Protein AF-A0A1F2VSZ8-F1 (afdb_monomer)

Foldseek 3Di:
DQAAPAEEEQAQCLDDPSVVVLLVSLVSHYNYHQHYPQVVSSVVSVCSSDPVCVVPPDDPDPPPVPPPPD

pLDDT: mean 87.84, std 13.84, range [47.44, 98.38]

Secondary structure (DSSP, 8-state):
---TT-EEEEETTTSHHHHHHHHHHHHTT-EEEEE-S-HHHHHHHHHHHSGGGTT-S-------TT----

Sequence (70 aa):
MNLVDKVAIVTGAGRGIRKAIAIALAREGANVIVNDINIQIAEAVVFLVSDKAKFITGEVLDVNGGYLID

Nearest PDB structures (foldseek):
  3qiv-assembly1_A  TM=9.655E-01  e=3.279E-03  Mycobacterium avium subsp. paratuberculosis
  7eny-assembly1_C  TM=9.711E-01  e=4.265E-03  Escherichia coli K-12
  7do6-assembly2_H  TM=7.122E-01  e=2.356E-02  Azotobacter vinelandii DJ
  8aeo-assembly1_A  TM=8.135E-01  e=1.141E-01  Chloroflexus aurantiacus J-10-fl
  8aeq-assembly1_A-2  TM=8.123E-01  e=2.681E-01  Chloroflexus aurantiacus J-10-fl

Radius of gyration: 12.06 Å; Cα contacts (8 Å, |Δi|>4): 95; chains: 1; bounding box: 28×26×31 Å

Solvent-accessible surface area (backbone atoms only — not comparable to full-atom values): 4172 Å² total; per-residue (Å²): 113,93,28,65,93,35,78,45,80,32,69,57,22,43,46,72,71,38,29,53,48,47,39,52,44,26,75,33,42,24,51,67,46,73,36,41,95,49,63,72,25,24,52,54,44,52,45,61,48,33,81,86,35,70,85,67,88,80,83,87,80,84,60,59,74,85,59,83,79,127

Mean predicted aligned error: 5.4 Å

Structure (mmCIF, N/CA/C/O backbone):
data_AF-A0A1F2VSZ8-F1
#
_entry.id   AF-A0A1F2VSZ8-F1
#
loop_
_atom_site.group_PDB
_atom_site.id
_atom_site.type_symbol
_atom_site.label_atom_id
_atom_site.label_alt_id
_atom_site.label_comp_id
_atom_site.label_asym_id
_atom_site.label_entity_id
_atom_site.label_seq_id
_atom_site.pdbx_PDB_ins_code
_atom_site.Cartn_x
_atom_site.Cartn_y
_atom_site.Cartn_z
_atom_site.occupancy
_atom_site.B_iso_or_equiv
_atom_site.auth_seq_id
_atom_site.auth_comp_id
_atom_site.auth_asym_id
_atom_site.auth_atom_id
_atom_site.pdbx_PDB_model_num
ATOM 1 N N . MET A 1 1 ? 3.162 2.883 17.625 1.00 79.00 1 MET A N 1
ATOM 2 C CA . MET A 1 1 ? 2.888 4.341 17.674 1.00 79.00 1 MET A CA 1
ATOM 3 C C . MET A 1 1 ? 1.493 4.559 17.124 1.00 79.00 1 MET A C 1
ATOM 5 O O . MET A 1 1 ? 1.222 4.038 16.067 1.00 79.00 1 MET A O 1
ATOM 9 N N . ASN A 1 2 ? 0.609 5.332 17.750 1.00 93.31 2 ASN A N 1
ATOM 10 C CA . ASN A 1 2 ? -0.690 5.585 17.116 1.00 93.31 2 ASN A CA 1
ATOM 11 C C . ASN A 1 2 ? -0.525 6.556 15.927 1.00 93.31 2 ASN A C 1
ATOM 13 O O . ASN A 1 2 ? -0.240 7.735 16.152 1.00 93.31 2 ASN A O 1
ATOM 17 N N . LEU A 1 3 ? -0.662 6.063 14.690 1.00 97.38 3 LEU A N 1
ATOM 18 C CA . LEU A 1 3 ? -0.538 6.854 13.456 1.00 97.38 3 LEU A CA 1
ATOM 19 C C . LEU A 1 3 ? -1.864 7.012 12.700 1.00 97.38 3 LEU A C 1
ATOM 21 O O . LEU A 1 3 ? -1.855 7.436 11.544 1.00 97.38 3 LEU A O 1
ATOM 25 N N . VAL A 1 4 ? -2.993 6.711 13.344 1.00 96.50 4 VAL A N 1
ATOM 26 C CA . VAL A 1 4 ? -4.324 6.940 12.770 1.00 96.50 4 VAL A CA 1
ATOM 27 C C . VAL A 1 4 ? -4.453 8.401 12.317 1.00 96.50 4 VAL A C 1
ATOM 29 O O . VAL A 1 4 ? -3.963 9.322 12.978 1.00 96.50 4 VAL A O 1
ATOM 32 N N . ASP A 1 5 ? -5.053 8.596 11.142 1.00 96.50 5 ASP A N 1
ATOM 33 C CA . ASP A 1 5 ? -5.236 9.887 10.460 1.00 96.50 5 ASP A CA 1
ATOM 34 C C . ASP A 1 5 ? -3.940 10.626 10.081 1.00 96.50 5 ASP A C 1
ATOM 36 O O . ASP A 1 5 ? -3.967 11.790 9.667 1.00 96.50 5 ASP A O 1
ATOM 40 N N . LYS A 1 6 ? -2.778 9.969 10.180 1.00 98.38 6 LYS A N 1
ATOM 41 C CA . LYS A 1 6 ? -1.513 10.505 9.667 1.00 98.38 6 LYS A CA 1
ATOM 42 C C . LYS A 1 6 ? -1.253 10.014 8.254 1.00 98.38 6 LYS A C 1
ATOM 44 O O . LYS A 1 6 ? -1.554 8.878 7.904 1.00 98.38 6 LYS A O 1
ATOM 49 N N . VAL A 1 7 ? -0.643 10.880 7.451 1.00 98.19 7 VAL A N 1
ATOM 50 C CA . VAL A 1 7 ? -0.138 10.536 6.121 1.00 98.19 7 VAL A CA 1
ATOM 51 C C . VAL A 1 7 ? 1.371 10.350 6.208 1.00 98.19 7 VAL A C 1
ATOM 53 O O . VAL A 1 7 ? 2.060 11.185 6.797 1.00 98.19 7 VAL A O 1
ATOM 56 N N . ALA A 1 8 ? 1.888 9.280 5.610 1.00 98.06 8 ALA A N 1
ATOM 57 C CA . ALA A 1 8 ? 3.321 9.029 5.514 1.00 98.06 8 ALA A CA 1
ATOM 58 C C . ALA A 1 8 ? 3.726 8.744 4.066 1.00 98.06 8 ALA A C 1
ATOM 60 O O . ALA A 1 8 ? 3.082 7.956 3.382 1.00 98.06 8 ALA A O 1
ATOM 61 N N . ILE A 1 9 ? 4.813 9.364 3.606 1.00 98.31 9 ILE A N 1
ATOM 62 C CA . ILE A 1 9 ? 5.364 9.141 2.265 1.00 98.31 9 ILE A CA 1
ATOM 63 C C . ILE A 1 9 ? 6.641 8.326 2.402 1.00 98.31 9 ILE A C 1
ATOM 65 O O . ILE A 1 9 ? 7.547 8.714 3.141 1.00 98.31 9 ILE A O 1
ATOM 69 N N . VAL A 1 10 ? 6.730 7.223 1.663 1.00 97.69 10 VAL A N 1
ATOM 70 C CA . VAL A 1 10 ? 7.934 6.391 1.622 1.00 97.69 10 VAL A CA 1
ATOM 71 C C . VAL A 1 10 ? 8.470 6.356 0.196 1.00 97.69 10 VAL A C 1
ATOM 73 O O . VAL A 1 10 ? 7.808 5.863 -0.714 1.00 97.69 10 VAL A O 1
ATOM 76 N N . THR A 1 11 ? 9.676 6.887 -0.004 1.00 96.88 11 THR A N 1
ATOM 77 C CA . THR A 1 11 ? 10.388 6.861 -1.291 1.00 96.88 11 THR A CA 1
ATOM 78 C C . THR A 1 11 ? 11.218 5.587 -1.422 1.00 96.88 11 THR A C 1
ATOM 80 O O . THR A 1 11 ? 11.706 5.078 -0.422 1.00 96.88 11 THR A O 1
ATOM 83 N N . GLY A 1 12 ? 11.384 5.033 -2.627 1.00 95.06 12 GLY A N 1
ATOM 84 C CA . GLY A 1 12 ? 12.073 3.750 -2.825 1.00 95.06 12 GLY A CA 1
ATOM 85 C C . GLY A 1 12 ? 11.412 2.593 -2.064 1.00 95.06 12 GLY A C 1
ATOM 86 O O . GLY A 1 12 ? 12.112 1.719 -1.546 1.00 95.06 12 GLY A O 1
ATOM 87 N N . ALA A 1 13 ? 10.086 2.653 -1.903 1.00 96.19 13 ALA A N 1
ATOM 88 C CA . ALA A 1 13 ? 9.304 1.749 -1.063 1.00 96.19 13 ALA A CA 1
ATOM 89 C C . ALA A 1 13 ? 9.181 0.327 -1.626 1.00 96.19 13 ALA A C 1
ATOM 91 O O . ALA A 1 13 ? 8.698 -0.561 -0.928 1.00 96.19 13 ALA A O 1
ATOM 92 N N . GLY A 1 14 ? 9.627 0.087 -2.856 1.00 93.12 14 GLY A N 1
ATOM 93 C CA . GLY A 1 14 ? 9.462 -1.186 -3.537 1.00 93.12 14 GLY A CA 1
ATOM 94 C C . GLY A 1 14 ? 10.255 -2.344 -2.928 1.00 93.12 14 GLY A C 1
ATOM 95 O O . GLY A 1 14 ? 9.880 -3.504 -3.088 1.00 93.12 14 GLY A O 1
ATOM 96 N N . ARG A 1 15 ? 11.347 -2.063 -2.202 1.00 89.25 15 ARG A N 1
ATOM 97 C CA . ARG A 1 15 ? 12.243 -3.110 -1.682 1.00 89.25 15 ARG A CA 1
ATOM 98 C C . ARG A 1 15 ? 12.932 -2.756 -0.364 1.00 89.25 15 ARG A C 1
ATOM 100 O O . ARG A 1 15 ? 12.928 -1.612 0.094 1.00 89.25 15 ARG A O 1
ATOM 107 N N . GLY A 1 16 ? 13.562 -3.773 0.224 1.00 89.94 16 GLY A N 1
ATOM 108 C CA . GLY A 1 16 ? 14.436 -3.648 1.391 1.00 89.94 16 GLY A CA 1
ATOM 109 C C . GLY A 1 16 ? 13.768 -2.981 2.596 1.00 89.94 16 GLY A C 1
ATOM 110 O O . GLY A 1 16 ? 12.579 -3.167 2.857 1.00 89.94 16 GLY A O 1
ATOM 111 N N . ILE A 1 17 ? 14.547 -2.178 3.325 1.00 93.12 17 ILE A N 1
ATOM 112 C CA . ILE A 1 17 ? 14.101 -1.543 4.572 1.00 93.12 17 ILE A CA 1
ATOM 113 C C . ILE A 1 17 ? 12.927 -0.581 4.371 1.00 93.12 17 ILE A C 1
ATOM 115 O O . ILE A 1 17 ? 12.050 -0.492 5.223 1.00 93.12 17 ILE A O 1
ATOM 119 N N . ARG A 1 18 ? 12.860 0.110 3.230 1.00 95.56 18 ARG A N 1
ATOM 120 C CA . ARG A 1 18 ? 11.805 1.096 2.9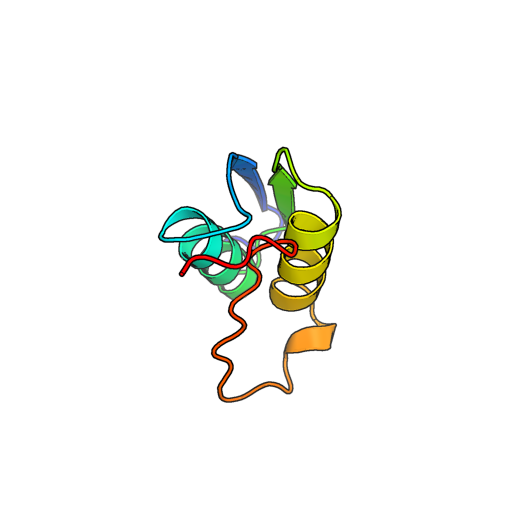71 1.00 95.56 18 ARG A CA 1
ATOM 121 C C . ARG A 1 18 ? 10.453 0.424 2.740 1.00 95.56 18 ARG A C 1
ATOM 123 O O . ARG A 1 18 ? 9.456 0.905 3.269 1.00 95.56 18 ARG A O 1
ATOM 130 N N . LYS A 1 19 ? 10.429 -0.745 2.086 1.00 94.12 19 LYS A N 1
ATOM 131 C CA . LYS A 1 19 ? 9.237 -1.610 2.030 1.00 94.12 19 LYS A CA 1
ATOM 132 C C . LYS A 1 19 ? 8.752 -1.988 3.431 1.00 94.12 19 LYS A C 1
ATOM 134 O O . LYS A 1 19 ? 7.573 -1.844 3.740 1.00 94.12 19 LYS A O 1
ATOM 139 N N . ALA A 1 20 ? 9.667 -2.434 4.295 1.00 92.88 20 ALA A N 1
ATOM 140 C CA . ALA A 1 20 ? 9.329 -2.810 5.668 1.00 92.88 20 ALA A CA 1
ATOM 141 C C . ALA A 1 20 ? 8.789 -1.619 6.480 1.00 92.88 20 ALA A C 1
ATOM 143 O O . ALA A 1 20 ? 7.814 -1.773 7.212 1.00 92.88 20 ALA A O 1
ATOM 144 N N . ILE A 1 21 ? 9.370 -0.428 6.301 1.00 95.88 21 ILE A N 1
ATOM 145 C CA . ILE A 1 21 ? 8.889 0.813 6.919 1.00 95.88 21 ILE A CA 1
ATOM 146 C C . ILE A 1 21 ? 7.468 1.140 6.446 1.00 95.88 21 ILE A C 1
ATOM 148 O O . ILE A 1 21 ? 6.614 1.404 7.284 1.00 95.88 21 ILE A O 1
ATOM 152 N N . ALA A 1 22 ? 7.186 1.079 5.141 1.00 96.62 22 ALA A N 1
ATOM 153 C CA . ALA A 1 22 ? 5.846 1.332 4.606 1.00 96.62 22 ALA A CA 1
ATOM 154 C C . ALA A 1 22 ? 4.791 0.398 5.230 1.00 96.62 22 ALA A C 1
ATOM 156 O O . ALA A 1 22 ? 3.746 0.859 5.686 1.00 96.62 22 ALA A O 1
ATOM 157 N N . ILE A 1 23 ? 5.101 -0.899 5.331 1.00 94.00 23 ILE A N 1
ATOM 158 C CA . ILE A 1 23 ? 4.223 -1.899 5.960 1.00 94.00 23 ILE A CA 1
ATOM 159 C C . ILE A 1 23 ? 4.041 -1.621 7.454 1.00 94.00 23 ILE A C 1
ATOM 161 O O . ILE A 1 23 ? 2.921 -1.686 7.960 1.00 94.00 23 ILE A O 1
ATOM 165 N N . ALA A 1 24 ? 5.117 -1.300 8.173 1.00 94.50 24 ALA A N 1
ATOM 166 C CA . ALA A 1 24 ? 5.038 -0.985 9.595 1.00 94.50 24 ALA A CA 1
ATOM 167 C C . ALA A 1 24 ? 4.181 0.266 9.852 1.00 94.50 24 ALA A C 1
ATOM 169 O O . ALA A 1 24 ? 3.310 0.234 10.712 1.00 94.50 24 ALA A O 1
ATOM 170 N N . LEU A 1 25 ? 4.364 1.334 9.070 1.00 97.12 25 LEU A N 1
ATOM 171 C CA . LEU A 1 25 ? 3.566 2.560 9.175 1.00 97.12 25 LEU A CA 1
ATOM 172 C C . LEU A 1 25 ? 2.074 2.293 8.934 1.00 97.12 25 LEU A C 1
ATOM 174 O O . LEU A 1 25 ? 1.238 2.783 9.691 1.00 97.12 25 LEU A O 1
ATOM 178 N N . ALA A 1 26 ? 1.744 1.480 7.928 1.00 95.88 26 ALA A N 1
ATOM 179 C CA . ALA A 1 26 ? 0.364 1.094 7.650 1.00 95.88 26 ALA A CA 1
ATOM 180 C C . ALA A 1 26 ? -0.252 0.264 8.789 1.00 95.88 26 ALA A C 1
ATOM 182 O O . ALA A 1 26 ? -1.385 0.513 9.192 1.00 95.88 26 ALA A O 1
ATOM 183 N N . ARG A 1 27 ? 0.508 -0.674 9.378 1.00 93.25 27 ARG A N 1
ATOM 184 C CA . ARG A 1 27 ? 0.068 -1.461 10.550 1.00 93.25 27 ARG A CA 1
ATOM 185 C C . ARG A 1 27 ? -0.232 -0.596 11.774 1.00 93.25 27 ARG A C 1
ATOM 187 O O . ARG A 1 27 ? -1.108 -0.940 12.558 1.00 93.25 27 ARG A O 1
ATOM 194 N N . GLU A 1 28 ? 0.474 0.517 11.918 1.00 96.25 28 GLU A N 1
ATOM 195 C CA . GLU A 1 28 ? 0.260 1.513 12.974 1.00 96.25 28 GLU A CA 1
ATOM 196 C C . GLU A 1 28 ? -0.886 2.503 12.653 1.00 96.25 28 GLU A C 1
ATOM 198 O O . GLU A 1 28 ? -1.179 3.394 13.455 1.00 96.25 28 GLU A O 1
ATOM 203 N N . GLY A 1 29 ? -1.552 2.348 11.499 1.00 95.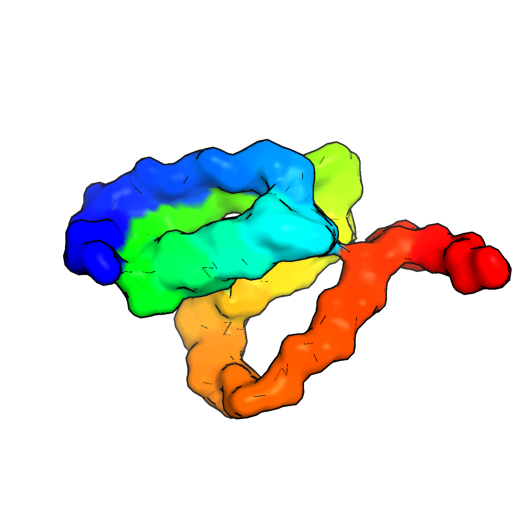88 29 GLY A N 1
ATOM 204 C CA . GLY A 1 29 ? -2.755 3.092 11.109 1.00 95.88 29 GLY A CA 1
ATOM 205 C C . GLY A 1 29 ? -2.528 4.278 10.169 1.00 95.88 29 GLY A C 1
ATOM 206 O O . GLY A 1 29 ? -3.467 5.033 9.926 1.00 95.88 29 GLY A O 1
ATOM 207 N N . ALA A 1 30 ? -1.315 4.467 9.642 1.00 98.19 30 ALA A N 1
ATOM 208 C CA . ALA A 1 30 ? -1.037 5.565 8.720 1.00 98.19 30 ALA A CA 1
ATOM 209 C C . ALA A 1 30 ? -1.639 5.325 7.323 1.00 98.19 30 ALA A C 1
ATOM 211 O O . ALA A 1 30 ? -1.588 4.217 6.788 1.00 98.19 30 ALA A O 1
ATOM 212 N N . ASN A 1 31 ? -2.080 6.401 6.671 1.00 97.88 31 ASN A N 1
ATOM 213 C CA . ASN A 1 31 ? -2.313 6.432 5.228 1.00 97.88 31 ASN A CA 1
ATOM 214 C C . ASN A 1 31 ? -0.963 6.560 4.506 1.00 97.88 31 ASN A C 1
ATOM 216 O O . ASN A 1 31 ? -0.324 7.617 4.536 1.00 97.88 31 ASN A O 1
ATOM 220 N N . VAL A 1 32 ? -0.502 5.479 3.879 1.00 98.12 32 VAL A N 1
ATOM 221 C CA . VAL A 1 32 ? 0.843 5.408 3.288 1.00 98.12 32 VAL A CA 1
ATOM 222 C C . VAL A 1 32 ? 0.815 5.705 1.789 1.00 98.12 32 VAL A C 1
ATOM 224 O O . VAL A 1 32 ? 0.139 5.026 1.021 1.00 98.12 32 VAL A O 1
ATOM 227 N N . ILE A 1 33 ? 1.613 6.684 1.362 1.00 98.25 33 ILE A N 1
ATOM 228 C CA . ILE A 1 33 ? 1.941 6.937 -0.043 1.00 98.25 33 ILE A CA 1
ATOM 229 C C . ILE A 1 33 ? 3.200 6.139 -0.388 1.00 98.25 33 ILE A C 1
ATOM 231 O O . ILE A 1 33 ? 4.282 6.374 0.162 1.00 98.25 33 ILE A O 1
ATOM 235 N N . VAL A 1 34 ? 3.053 5.205 -1.324 1.00 97.88 34 VAL A N 1
ATOM 236 C CA . VAL A 1 34 ? 4.134 4.365 -1.847 1.00 97.88 34 VAL A CA 1
ATOM 237 C C . VAL A 1 34 ? 4.728 5.049 -3.076 1.00 97.88 34 VAL A C 1
ATOM 239 O O . VAL A 1 34 ? 4.076 5.133 -4.113 1.00 97.88 34 VAL A O 1
ATOM 242 N N . ASN A 1 35 ? 5.963 5.539 -2.967 1.00 97.31 35 ASN A N 1
ATOM 243 C CA . ASN A 1 35 ? 6.684 6.153 -4.079 1.00 97.31 35 ASN A CA 1
ATOM 244 C C . ASN A 1 35 ? 7.887 5.287 -4.470 1.00 97.31 35 ASN A C 1
ATOM 246 O O . ASN A 1 35 ? 8.855 5.181 -3.715 1.00 97.31 35 ASN A O 1
ATOM 250 N N . ASP A 1 36 ? 7.864 4.717 -5.669 1.00 95.88 36 ASP A N 1
ATOM 251 C CA . ASP A 1 36 ? 8.984 3.982 -6.259 1.00 95.88 36 ASP A CA 1
ATOM 252 C C . ASP A 1 36 ? 9.054 4.254 -7.768 1.00 95.88 36 ASP A C 1
ATOM 254 O O . ASP A 1 36 ? 8.064 4.653 -8.377 1.00 95.88 36 ASP A O 1
ATOM 258 N N . ILE A 1 37 ? 10.228 4.054 -8.365 1.00 95.19 37 ILE A N 1
ATOM 259 C CA . ILE A 1 37 ? 10.438 4.247 -9.806 1.00 95.19 37 ILE A CA 1
ATOM 260 C C . ILE A 1 37 ? 9.791 3.131 -10.634 1.00 95.19 37 ILE A C 1
ATOM 262 O O . ILE A 1 37 ? 9.483 3.335 -11.805 1.00 95.19 37 ILE A O 1
ATOM 266 N N . ASN A 1 38 ? 9.603 1.948 -10.042 1.00 93.69 38 ASN A N 1
ATOM 267 C CA . ASN A 1 38 ? 8.983 0.813 -10.709 1.00 93.69 38 ASN A CA 1
ATOM 268 C C . ASN A 1 38 ? 7.523 0.679 -10.258 1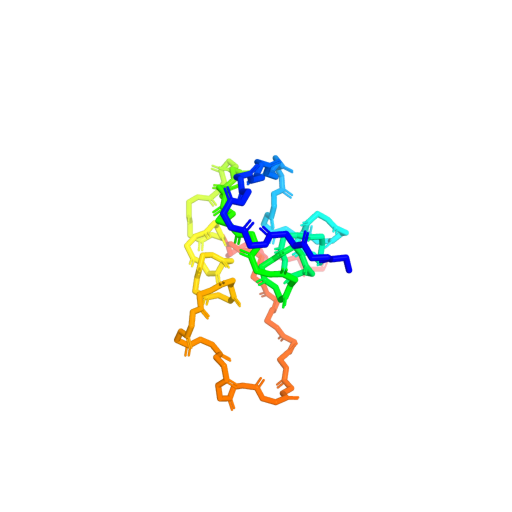.00 93.69 38 ASN A C 1
ATOM 270 O O . ASN A 1 38 ? 7.249 0.319 -9.112 1.00 93.69 38 ASN A O 1
ATOM 274 N N . ILE A 1 39 ? 6.595 0.948 -11.179 1.00 92.69 39 ILE A N 1
ATOM 275 C CA . ILE A 1 39 ? 5.159 0.955 -10.890 1.00 92.69 39 ILE A CA 1
ATOM 276 C C . ILE A 1 39 ? 4.631 -0.428 -10.499 1.00 92.69 39 ILE A C 1
ATOM 278 O O . ILE A 1 39 ? 3.863 -0.519 -9.548 1.00 92.69 39 ILE A O 1
ATOM 282 N N . GLN A 1 40 ? 5.091 -1.508 -11.142 1.00 91.50 40 GLN A N 1
ATOM 283 C CA . GLN A 1 40 ? 4.626 -2.858 -10.810 1.00 91.50 40 GLN A CA 1
ATOM 284 C C . GLN A 1 40 ? 5.053 -3.259 -9.392 1.00 91.50 40 GLN A C 1
ATOM 286 O O . GLN A 1 40 ? 4.287 -3.872 -8.647 1.00 91.50 40 GLN A O 1
ATOM 291 N N . ILE A 1 41 ? 6.273 -2.881 -8.991 1.00 92.38 41 ILE A N 1
ATOM 292 C CA . ILE A 1 41 ? 6.742 -3.091 -7.618 1.00 92.38 41 ILE A CA 1
ATOM 293 C C . ILE A 1 41 ? 5.937 -2.219 -6.642 1.00 92.38 41 ILE A C 1
ATOM 295 O O . ILE A 1 41 ? 5.518 -2.705 -5.590 1.00 92.38 41 ILE A O 1
ATOM 299 N N . ALA A 1 42 ? 5.692 -0.950 -6.980 1.00 94.00 42 ALA A N 1
ATOM 300 C CA . ALA A 1 42 ? 4.910 -0.047 -6.140 1.00 94.00 42 ALA A CA 1
ATOM 301 C C . ALA A 1 42 ? 3.481 -0.566 -5.914 1.00 94.00 42 ALA A C 1
ATOM 303 O O . ALA A 1 42 ? 3.021 -0.582 -4.775 1.00 94.00 42 ALA A O 1
ATOM 304 N N . GLU A 1 43 ? 2.804 -1.058 -6.953 1.00 95.19 43 GLU A N 1
ATOM 305 C CA . GLU A 1 43 ? 1.457 -1.638 -6.863 1.00 95.19 43 GLU A CA 1
ATOM 306 C C . GLU A 1 43 ? 1.406 -2.857 -5.936 1.00 95.19 43 GLU A C 1
ATOM 308 O O . GLU A 1 43 ? 0.496 -2.975 -5.112 1.00 95.19 43 GLU A O 1
ATOM 313 N N . ALA A 1 44 ? 2.414 -3.731 -6.001 1.00 93.19 44 ALA A N 1
ATOM 314 C CA . ALA A 1 44 ? 2.517 -4.858 -5.080 1.00 93.19 44 ALA A CA 1
ATOM 315 C C . ALA A 1 44 ? 2.665 -4.388 -3.622 1.00 93.19 44 ALA A C 1
ATOM 317 O O . ALA A 1 44 ? 2.032 -4.936 -2.720 1.00 93.19 44 ALA A O 1
ATOM 318 N N . VAL A 1 45 ? 3.450 -3.335 -3.374 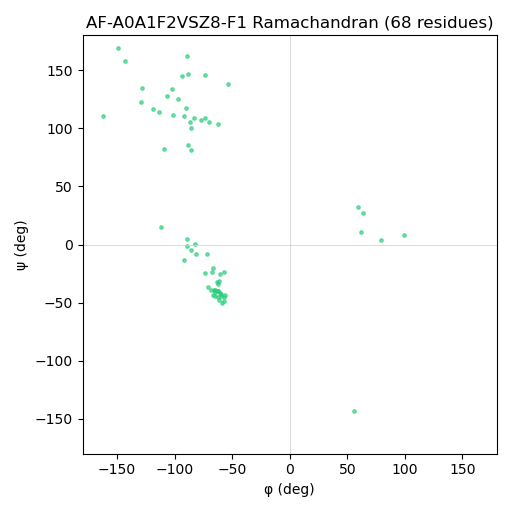1.00 94.44 45 VAL A N 1
ATOM 319 C CA . VAL A 1 45 ? 3.573 -2.754 -2.029 1.00 94.44 45 VAL A CA 1
ATOM 320 C C . VAL A 1 45 ? 2.277 -2.067 -1.596 1.00 94.44 45 VAL A C 1
ATOM 322 O O . VAL A 1 45 ? 1.883 -2.237 -0.446 1.00 94.44 45 VAL A O 1
ATOM 325 N N . VAL A 1 46 ? 1.572 -1.370 -2.494 1.00 96.88 46 VAL A N 1
ATOM 326 C CA . VAL A 1 46 ? 0.238 -0.798 -2.227 1.00 96.88 46 VAL A CA 1
ATOM 327 C C . VAL A 1 46 ? -0.735 -1.883 -1.768 1.00 96.88 46 VAL A C 1
ATOM 329 O O . VAL A 1 46 ? -1.458 -1.683 -0.793 1.00 96.88 46 VAL A O 1
ATOM 332 N N . PHE A 1 47 ? -0.728 -3.050 -2.415 1.00 94.94 47 PHE A N 1
ATOM 333 C CA . PHE A 1 47 ? -1.519 -4.190 -1.959 1.00 94.94 47 PHE A CA 1
ATOM 334 C C . PHE A 1 47 ? -1.142 -4.604 -0.529 1.00 94.94 47 PHE A C 1
ATOM 336 O O . PHE A 1 47 ? -2.027 -4.689 0.324 1.00 94.94 47 PHE A O 1
ATOM 343 N N . LEU A 1 48 ? 0.154 -4.782 -0.248 1.00 92.81 48 LEU A N 1
ATOM 344 C CA . LEU A 1 48 ? 0.653 -5.217 1.064 1.00 92.81 48 LEU A CA 1
ATOM 345 C C . LEU A 1 48 ? 0.360 -4.234 2.206 1.00 92.81 48 LEU A C 1
ATOM 347 O O . LEU A 1 48 ? 0.176 -4.668 3.342 1.00 92.81 48 LEU A O 1
ATOM 351 N N . VAL A 1 49 ? 0.329 -2.927 1.935 1.00 94.81 49 VAL A N 1
ATOM 352 C CA . VAL A 1 49 ? -0.011 -1.905 2.944 1.00 94.81 49 VAL A CA 1
ATOM 353 C C . VAL A 1 49 ? -1.518 -1.667 3.071 1.00 94.81 49 VAL A C 1
ATOM 355 O O . VAL A 1 49 ? -1.943 -0.901 3.931 1.00 94.81 49 VAL A O 1
ATOM 358 N N . SER A 1 50 ? -2.335 -2.298 2.226 1.00 95.44 50 SER A N 1
ATOM 359 C CA . SER A 1 50 ? -3.788 -2.147 2.253 1.00 95.44 50 SER A CA 1
ATOM 360 C C . SER A 1 50 ? -4.466 -3.148 3.185 1.00 95.44 50 SER A C 1
ATOM 362 O O . SER A 1 50 ? -3.956 -4.232 3.470 1.00 95.44 50 SER A O 1
ATOM 364 N N . ASP A 1 51 ? -5.709 -2.843 3.552 1.00 93.44 51 ASP A N 1
ATOM 365 C CA . ASP A 1 51 ? -6.577 -3.758 4.296 1.00 93.44 51 ASP A CA 1
ATOM 366 C C . ASP A 1 51 ? -6.798 -5.103 3.597 1.00 93.44 51 ASP A C 1
ATOM 368 O O . ASP A 1 51 ? -7.066 -6.108 4.257 1.00 93.44 51 ASP A O 1
ATOM 372 N N . LYS A 1 52 ? -6.641 -5.151 2.268 1.00 93.44 52 LYS A N 1
ATOM 373 C CA . LYS A 1 52 ? -6.782 -6.385 1.491 1.00 93.44 52 LYS A CA 1
ATOM 374 C C . LYS A 1 52 ? -5.693 -7.401 1.817 1.00 93.44 52 LYS A C 1
ATOM 376 O O . LYS A 1 52 ? -5.911 -8.572 1.565 1.00 93.44 52 LYS A O 1
ATOM 381 N N . ALA A 1 53 ? -4.558 -6.996 2.382 1.00 91.75 53 ALA A N 1
ATOM 382 C CA . ALA A 1 53 ? -3.503 -7.923 2.781 1.00 91.75 53 ALA A CA 1
ATOM 383 C C . ALA A 1 53 ? -3.663 -8.447 4.223 1.00 91.75 53 ALA A C 1
ATOM 385 O O . ALA A 1 53 ? -2.864 -9.271 4.659 1.00 91.75 53 ALA A O 1
ATOM 386 N N . LYS A 1 54 ? -4.690 -8.026 4.984 1.00 87.88 54 LYS A N 1
ATOM 387 C CA . LYS A 1 54 ? -4.848 -8.378 6.415 1.00 87.88 54 LYS A CA 1
ATOM 388 C C . LYS A 1 54 ? -4.964 -9.880 6.702 1.00 87.88 54 LYS A C 1
ATOM 390 O O . LYS A 1 54 ? -4.641 -10.301 7.807 1.00 87.88 54 LYS A O 1
ATOM 395 N N . PHE A 1 55 ? -5.428 -10.678 5.741 1.00 87.31 55 PHE A N 1
ATOM 396 C CA . PHE A 1 55 ? -5.540 -12.134 5.894 1.00 87.31 55 PHE A CA 1
ATOM 397 C C . PHE A 1 55 ? -4.218 -12.877 5.652 1.00 87.31 55 PHE A C 1
ATOM 399 O O . PHE A 1 55 ? -4.140 -14.081 5.886 1.00 87.31 55 PHE A O 1
ATOM 406 N N . ILE A 1 56 ? -3.182 -12.185 5.176 1.00 84.31 56 ILE A N 1
ATOM 407 C CA . ILE A 1 56 ? -1.884 -12.776 4.875 1.00 84.31 56 ILE A CA 1
ATOM 408 C C . ILE A 1 56 ? -1.063 -12.862 6.166 1.00 84.31 56 ILE A C 1
ATOM 410 O O . ILE A 1 56 ? -0.610 -11.854 6.710 1.00 84.31 56 ILE A O 1
ATOM 414 N N . THR A 1 57 ? -0.868 -14.082 6.669 1.00 74.25 57 THR A N 1
ATOM 415 C CA . THR A 1 57 ? -0.180 -14.342 7.948 1.00 74.25 57 THR A 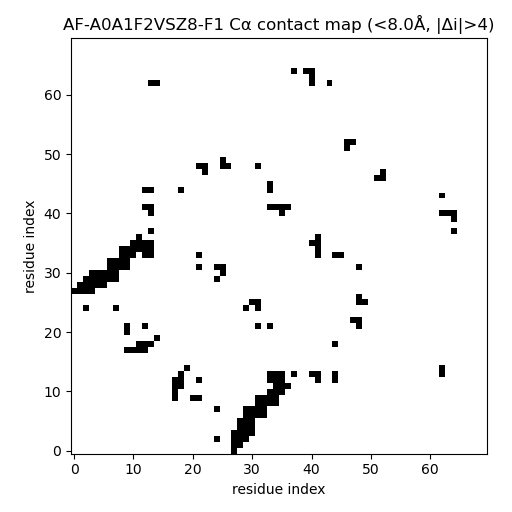CA 1
ATOM 416 C C . THR A 1 57 ? 1.324 -14.583 7.805 1.00 74.25 57 THR A C 1
ATOM 418 O O . THR A 1 57 ? 2.041 -14.551 8.804 1.00 74.25 57 THR A O 1
ATOM 421 N N . GLY A 1 58 ? 1.822 -14.803 6.587 1.00 64.12 58 GLY A N 1
ATOM 422 C CA . GLY A 1 58 ? 3.244 -14.986 6.308 1.00 64.12 58 GLY A CA 1
ATOM 423 C C . GLY A 1 58 ? 3.536 -14.783 4.828 1.00 64.12 58 GLY A C 1
ATOM 424 O O . GLY A 1 58 ? 3.145 -15.613 4.021 1.00 64.12 58 GLY A O 1
ATOM 425 N N . GLU A 1 59 ? 4.232 -13.696 4.491 1.00 61.56 59 GLU A N 1
ATOM 426 C CA . GLU A 1 59 ? 4.553 -13.354 3.104 1.00 61.56 59 GLU A CA 1
ATOM 427 C C . GLU A 1 59 ? 6.051 -13.064 2.956 1.00 61.56 59 GLU A C 1
ATOM 429 O O . GLU A 1 59 ? 6.582 -12.146 3.588 1.00 61.56 59 GLU A O 1
ATOM 434 N N . VAL A 1 60 ? 6.724 -13.799 2.069 1.00 59.97 60 VAL A N 1
ATOM 435 C CA . VAL A 1 60 ? 7.984 -13.360 1.454 1.00 59.97 60 VAL A CA 1
ATOM 436 C C . VAL A 1 60 ? 7.670 -13.050 -0.004 1.00 59.97 60 VAL A C 1
ATOM 438 O O . VAL A 1 60 ? 7.843 -13.883 -0.886 1.00 59.97 60 VAL A O 1
ATOM 441 N N . LEU A 1 61 ? 7.147 -11.848 -0.252 1.00 63.59 61 LEU A N 1
ATOM 442 C CA . LEU A 1 61 ? 6.911 -11.372 -1.610 1.00 63.59 61 LEU A CA 1
ATOM 443 C C . LEU A 1 61 ? 8.194 -10.721 -2.136 1.00 63.59 61 LEU A C 1
ATOM 445 O O . LEU A 1 61 ? 8.522 -9.572 -1.790 1.00 63.59 61 LEU A O 1
ATOM 449 N N . ASP A 1 62 ? 8.934 -11.480 -2.940 1.00 63.72 62 ASP A N 1
ATOM 450 C C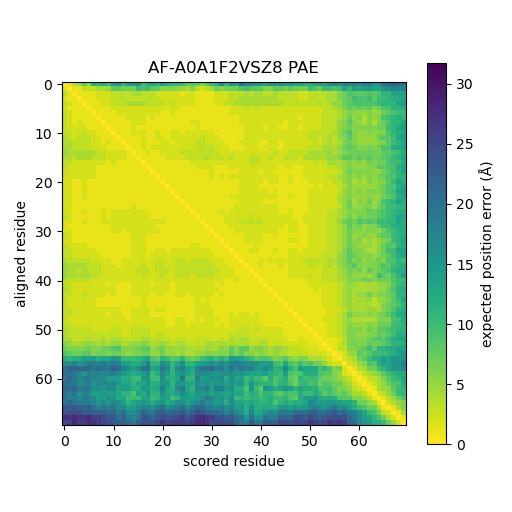A . ASP A 1 62 ? 10.144 -11.018 -3.611 1.00 63.72 62 ASP A CA 1
ATOM 451 C C . ASP A 1 62 ? 9.777 -10.338 -4.939 1.00 63.72 62 ASP A C 1
ATOM 453 O O . ASP A 1 62 ? 9.743 -10.936 -6.013 1.00 63.72 62 ASP A O 1
ATOM 457 N N . VAL A 1 63 ? 9.382 -9.065 -4.849 1.00 62.78 63 VAL A N 1
ATOM 458 C CA . VAL A 1 63 ? 8.962 -8.276 -6.012 1.00 62.78 63 VAL A CA 1
ATOM 459 C C . VAL A 1 63 ? 10.188 -7.611 -6.6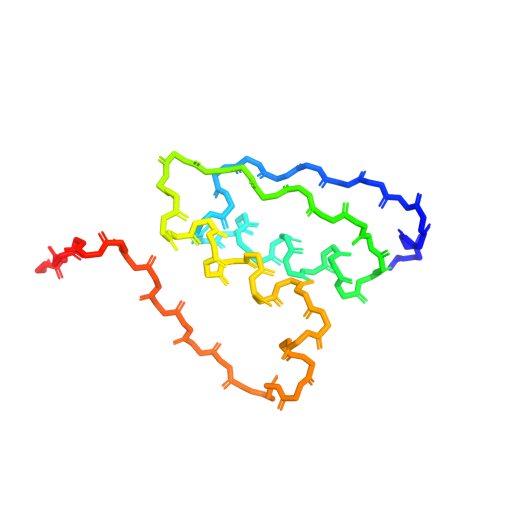29 1.00 62.78 63 VAL A C 1
ATOM 461 O O . VAL A 1 63 ? 10.519 -6.464 -6.333 1.00 62.78 63 VAL A O 1
ATOM 464 N N . ASN A 1 64 ? 10.877 -8.344 -7.502 1.00 67.44 64 ASN A N 1
ATOM 465 C CA . ASN A 1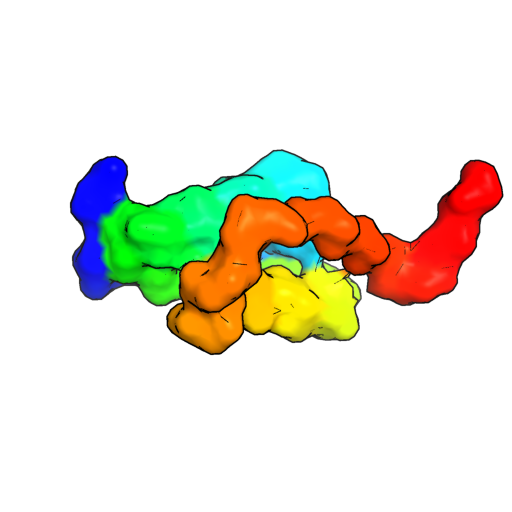 64 ? 12.077 -7.848 -8.187 1.00 67.44 64 ASN A CA 1
ATOM 466 C C . ASN A 1 64 ? 11.782 -7.122 -9.509 1.00 67.44 64 ASN A C 1
ATOM 468 O O . ASN A 1 64 ? 12.703 -6.687 -10.196 1.00 67.44 64 ASN A O 1
ATOM 472 N N . GLY A 1 65 ? 10.502 -6.935 -9.854 1.00 64.06 65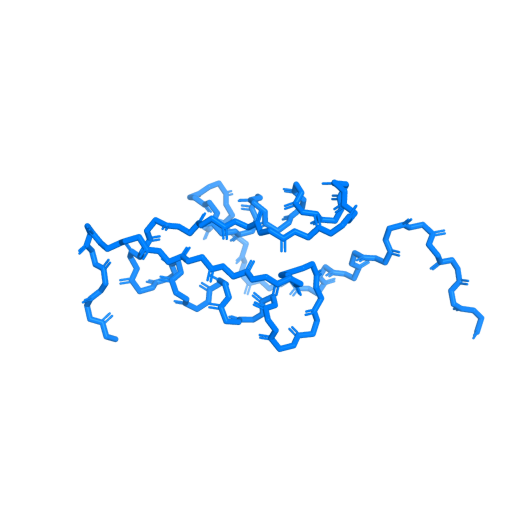 GLY A N 1
ATOM 473 C CA . GLY A 1 65 ? 10.091 -6.197 -11.053 1.00 64.06 65 GLY A CA 1
ATOM 474 C C . GLY A 1 65 ? 10.541 -6.854 -12.360 1.00 64.06 65 GLY A C 1
ATOM 475 O O . GLY A 1 65 ? 10.773 -6.152 -13.336 1.00 64.06 65 GLY A O 1
ATOM 476 N N . GLY A 1 66 ? 10.714 -8.181 -12.365 1.00 63.38 66 GLY A N 1
ATOM 477 C CA . GLY A 1 66 ? 11.160 -8.935 -13.539 1.00 63.38 66 GLY A CA 1
ATOM 478 C C . GLY A 1 66 ? 12.666 -8.883 -13.814 1.00 63.38 66 GLY A C 1
ATOM 479 O O . GLY A 1 66 ? 13.103 -9.461 -14.804 1.00 63.38 66 GLY A O 1
ATOM 480 N N . TYR A 1 67 ? 13.472 -8.247 -12.954 1.00 60.66 67 TYR A N 1
ATOM 481 C CA . TYR A 1 67 ? 14.920 -8.446 -12.987 1.00 60.66 67 TYR A CA 1
ATOM 482 C C . TYR A 1 67 ? 15.222 -9.861 -12.494 1.00 60.66 67 TYR A C 1
ATOM 484 O O . TYR A 1 67 ? 15.116 -10.143 -11.299 1.00 60.66 67 TYR A O 1
ATOM 492 N N . LEU A 1 68 ? 15.568 -10.748 -13.429 1.00 51.75 68 LEU A N 1
ATOM 493 C CA . LEU A 1 68 ? 16.340 -11.944 -13.122 1.00 51.75 68 LEU A CA 1
ATOM 494 C C . LEU A 1 68 ? 17.682 -11.438 -12.589 1.00 51.75 68 LEU A C 1
ATOM 496 O O . LEU A 1 68 ? 18.477 -10.859 -13.327 1.00 51.75 68 LEU A O 1
ATOM 500 N N . ILE A 1 69 ? 17.850 -11.511 -11.273 1.00 56.34 69 ILE A N 1
ATOM 501 C CA . ILE A 1 69 ? 19.170 -11.436 -10.670 1.00 56.34 69 ILE A CA 1
ATOM 502 C C . ILE A 1 69 ? 19.651 -12.880 -10.705 1.00 56.34 69 ILE A C 1
ATOM 504 O O . ILE A 1 69 ? 19.111 -13.718 -9.981 1.00 56.34 69 ILE A O 1
ATOM 508 N N . ASP A 1 70 ? 20.573 -13.152 -11.619 1.00 47.44 70 ASP A N 1
ATOM 509 C CA . ASP A 1 70 ? 21.424 -14.337 -11.565 1.00 47.44 70 ASP A CA 1
ATOM 510 C C . ASP A 1 70 ? 22.321 -14.269 -10.315 1.00 47.44 70 ASP A C 1
ATOM 512 O O . ASP A 1 70 ? 22.790 -13.150 -9.981 1.00 47.44 70 ASP A O 1
#